Protein AF-A0A914PH68-F1 (afdb_monomer_lite)

Secondary structure (DSSP, 8-state):
----HHHHHHH-SS---THHHHHHHHHHB-HHHHHHHSS--BPTTT-HHHHHHHHHHHHHHHHHHHHHHHHHHHHHHHHHHHHHHHHHHH--

Organism: NCBI:txid227884

Foldseek 3Di:
DDDDPVCCVVCNPDNPPCVVVVVLVVQQFDPVVCVVVVHTDGDPPSDPVSNVVVVVVVVVVVVVVVVVVVVVVVVVVVVVVVVVVCCVPVVD

pLDDT: mean 83.1, std 10.68, range [43.25, 96.62]

Structure (mmCIF, N/CA/C/O backbone):
data_AF-A0A914PH68-F1
#
_entry.id   AF-A0A914PH68-F1
#
loop_
_atom_site.group_PDB
_atom_site.id
_atom_site.type_symbol
_atom_site.label_atom_id
_atom_site.label_alt_id
_atom_site.label_comp_id
_atom_site.label_asym_id
_atom_site.label_entity_id
_atom_site.label_seq_id
_atom_site.pdbx_PDB_ins_code
_atom_site.Cartn_x
_atom_site.Cartn_y
_atom_site.Cartn_z
_atom_site.occupancy
_atom_site.B_iso_or_equiv
_atom_site.auth_seq_id
_atom_site.auth_comp_id
_atom_site.auth_asym_id
_atom_site.auth_atom_id
_atom_site.pdbx_PDB_model_num
ATOM 1 N N . MET A 1 1 ? 13.994 -3.144 -48.898 1.00 43.25 1 MET A N 1
ATOM 2 C CA . MET A 1 1 ? 13.125 -3.086 -47.705 1.00 43.25 1 MET A CA 1
ATOM 3 C C . MET A 1 1 ? 12.722 -1.635 -47.535 1.00 43.25 1 MET A C 1
ATOM 5 O O . MET A 1 1 ? 13.572 -0.838 -47.162 1.00 43.25 1 MET A O 1
ATOM 9 N N . GLU A 1 2 ? 11.498 -1.269 -47.916 1.00 56.59 2 GLU A N 1
ATOM 10 C CA . GLU A 1 2 ? 10.962 0.068 -47.627 1.00 56.59 2 GLU A CA 1
ATOM 11 C C . GLU A 1 2 ? 10.914 0.253 -46.108 1.00 56.59 2 GLU A C 1
ATOM 13 O O . GLU A 1 2 ? 10.296 -0.541 -45.398 1.0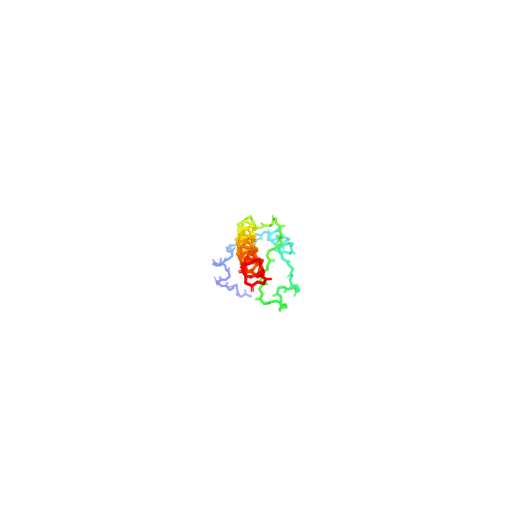0 56.59 2 GLU A O 1
ATOM 18 N N . LYS A 1 3 ? 11.619 1.267 -45.597 1.00 60.44 3 LYS A N 1
ATOM 19 C CA . LYS A 1 3 ? 11.491 1.670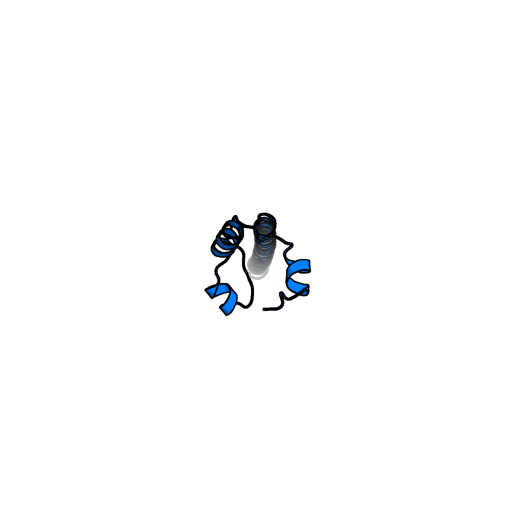 -44.197 1.00 60.44 3 LYS A CA 1
ATOM 20 C C . LYS A 1 3 ? 10.089 2.245 -44.003 1.00 60.44 3 LYS A C 1
ATOM 22 O O . LYS A 1 3 ? 9.649 3.104 -44.761 1.00 60.44 3 LYS A O 1
ATOM 27 N N . CYS A 1 4 ? 9.378 1.742 -43.000 1.00 64.19 4 CYS A N 1
ATOM 28 C CA . CYS A 1 4 ? 8.033 2.194 -42.678 1.00 64.19 4 CYS A CA 1
ATOM 29 C C . CYS A 1 4 ? 8.103 3.639 -42.154 1.00 64.19 4 CYS A C 1
ATOM 31 O O . CYS A 1 4 ? 8.616 3.875 -41.062 1.00 64.19 4 CYS A O 1
ATOM 33 N N . SER A 1 5 ? 7.587 4.596 -42.926 1.00 68.31 5 SER A N 1
ATOM 34 C CA . SER A 1 5 ? 7.642 6.043 -42.641 1.00 68.31 5 SER A CA 1
ATOM 35 C C . SER A 1 5 ? 7.004 6.451 -41.306 1.00 68.31 5 SER A C 1
ATOM 37 O O . SER A 1 5 ? 7.291 7.518 -40.766 1.00 68.31 5 SER A O 1
ATOM 39 N N . LEU A 1 6 ? 6.143 5.595 -40.751 1.00 70.06 6 LEU A N 1
ATOM 40 C CA . LEU A 1 6 ? 5.533 5.788 -39.438 1.00 70.06 6 LEU A CA 1
ATOM 41 C C . LEU A 1 6 ? 6.527 5.548 -38.296 1.00 70.06 6 LEU A C 1
ATOM 43 O O . LEU A 1 6 ? 6.491 6.264 -37.302 1.00 70.06 6 LEU A O 1
ATOM 47 N N . ILE A 1 7 ? 7.443 4.588 -38.452 1.00 69.88 7 ILE A N 1
ATOM 48 C CA . ILE A 1 7 ? 8.449 4.257 -37.433 1.00 69.88 7 ILE A CA 1
ATOM 49 C C . ILE A 1 7 ? 9.429 5.427 -37.267 1.00 69.88 7 ILE A C 1
ATOM 51 O O . ILE A 1 7 ? 9.749 5.814 -36.150 1.00 69.88 7 ILE A O 1
ATOM 55 N N . GLU A 1 8 ? 9.827 6.056 -38.370 1.00 66.69 8 GLU A N 1
ATOM 56 C CA . GLU A 1 8 ? 10.762 7.190 -38.385 1.00 66.69 8 GLU A CA 1
ATOM 57 C C . GLU A 1 8 ? 10.175 8.441 -37.704 1.00 66.69 8 GLU A C 1
ATOM 59 O O . GLU A 1 8 ? 10.868 9.154 -36.982 1.00 66.69 8 GLU A O 1
ATOM 64 N N . LYS A 1 9 ? 8.857 8.657 -37.829 1.00 67.88 9 LYS A N 1
ATOM 65 C CA . LYS A 1 9 ? 8.138 9.718 -37.101 1.00 67.88 9 LYS A CA 1
ATOM 66 C C . LYS A 1 9 ? 7.969 9.443 -35.606 1.00 67.88 9 LYS A C 1
ATOM 68 O O . LYS A 1 9 ? 7.851 10.395 -34.841 1.00 67.88 9 LYS A O 1
ATOM 73 N N . CYS A 1 10 ? 7.896 8.177 -35.200 1.00 63.06 10 CYS A N 1
ATOM 74 C CA . CYS A 1 10 ? 7.661 7.799 -33.806 1.00 63.06 10 CYS A CA 1
ATOM 75 C C . CYS A 1 10 ? 8.949 7.690 -32.981 1.00 63.06 10 CYS A C 1
ATOM 77 O O . CYS A 1 10 ? 8.898 7.923 -31.778 1.00 63.06 10 CYS A O 1
ATOM 79 N N . ILE A 1 11 ? 10.070 7.316 -33.603 1.00 67.00 11 ILE A N 1
ATOM 80 C CA . ILE A 1 11 ? 11.312 6.951 -32.898 1.00 67.00 11 ILE A CA 1
ATOM 81 C C . ILE A 1 11 ? 12.481 7.890 -33.269 1.00 67.00 11 ILE A C 1
ATOM 83 O O . ILE A 1 11 ? 13.517 7.866 -32.616 1.00 67.00 11 ILE A O 1
ATOM 87 N N . GLY A 1 12 ? 12.308 8.774 -34.260 1.00 66.88 12 GLY A N 1
ATOM 88 C CA . GLY A 1 12 ? 13.390 9.606 -34.794 1.00 66.88 12 GLY A CA 1
ATOM 89 C C .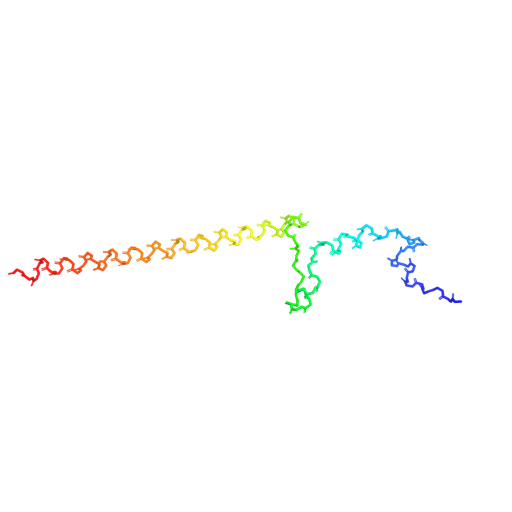 GLY A 1 12 ? 14.317 8.830 -35.739 1.00 66.88 12 GLY A C 1
ATOM 90 O O . GLY A 1 12 ? 14.103 7.648 -36.012 1.00 66.88 12 GLY A O 1
ATOM 91 N N . GLU A 1 13 ? 15.337 9.506 -36.274 1.00 63.94 13 GLU A N 1
ATOM 92 C CA . GLU A 1 13 ? 16.291 8.910 -37.228 1.00 63.94 13 GLU A CA 1
ATOM 93 C C . GLU A 1 13 ? 17.284 7.933 -36.566 1.00 63.94 13 GLU A C 1
ATOM 95 O O . GLU A 1 13 ? 17.775 7.015 -37.229 1.00 63.94 13 GLU A O 1
ATOM 100 N N . GLU A 1 14 ? 17.546 8.079 -35.260 1.00 65.81 14 GLU A N 1
ATOM 101 C CA . GLU A 1 14 ? 18.461 7.226 -34.493 1.00 65.81 14 GLU A CA 1
ATOM 102 C C . GLU A 1 14 ? 17.744 6.466 -33.376 1.00 65.81 14 GLU A C 1
ATOM 104 O O . GLU A 1 14 ? 17.020 7.033 -32.561 1.00 65.81 14 GLU A O 1
ATOM 109 N N . PHE A 1 15 ? 18.002 5.159 -33.312 1.00 68.69 15 PHE A N 1
ATOM 110 C CA . PHE A 1 15 ? 17.564 4.31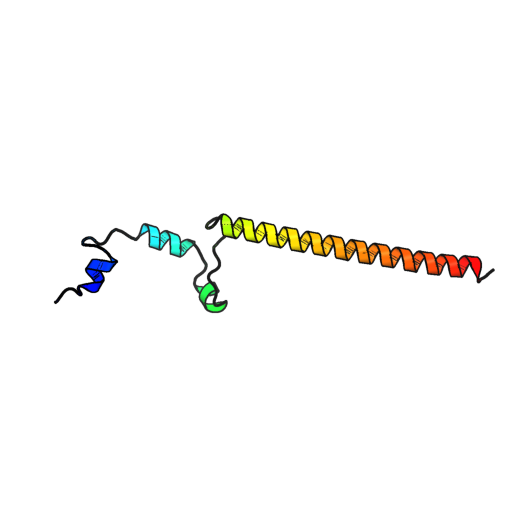4 -32.209 1.00 68.69 15 PHE A CA 1
ATOM 111 C C . PHE A 1 15 ? 18.439 4.621 -30.987 1.00 68.69 15 PHE A C 1
ATOM 113 O O . PHE A 1 15 ? 19.587 4.176 -30.913 1.00 68.69 15 PHE A O 1
ATOM 120 N N . THR A 1 16 ? 17.922 5.410 -30.047 1.00 73.69 16 THR A N 1
ATOM 121 C CA . THR A 1 16 ? 18.595 5.661 -28.769 1.00 73.69 16 THR A CA 1
ATOM 122 C C . THR A 1 16 ? 18.744 4.357 -27.979 1.00 73.69 16 THR A C 1
ATOM 124 O O . THR A 1 16 ? 17.920 3.445 -28.083 1.00 73.69 16 THR A O 1
ATOM 127 N N . ASP A 1 17 ? 19.826 4.224 -27.207 1.00 79.12 17 ASP A N 1
ATOM 128 C CA . ASP A 1 17 ? 20.037 3.030 -26.383 1.00 79.12 17 ASP A CA 1
ATOM 129 C C . ASP A 1 17 ? 19.039 3.004 -25.211 1.00 79.12 17 ASP A C 1
ATOM 131 O O . ASP A 1 17 ? 19.247 3.641 -24.184 1.00 79.12 17 ASP A O 1
ATOM 135 N N . ILE A 1 18 ? 17.954 2.244 -25.371 1.00 82.69 18 ILE A N 1
ATOM 136 C CA . ILE A 1 18 ? 16.880 2.071 -24.376 1.00 82.69 18 ILE A CA 1
ATOM 137 C C . ILE A 1 18 ? 17.174 0.978 -23.335 1.00 82.69 18 ILE A C 1
ATOM 139 O O . ILE A 1 18 ? 16.286 0.580 -22.578 1.00 82.69 18 ILE A O 1
ATOM 143 N N . ARG A 1 19 ? 18.391 0.416 -23.295 1.00 86.69 19 ARG A N 1
ATOM 144 C CA . ARG A 1 19 ? 18.733 -0.651 -22.334 1.00 86.69 19 ARG A CA 1
ATOM 145 C C . ARG A 1 19 ? 18.559 -0.209 -20.883 1.00 86.69 19 ARG A C 1
ATOM 147 O O . ARG A 1 19 ? 18.180 -1.029 -20.046 1.00 86.69 19 ARG A O 1
ATOM 154 N N . GLU A 1 20 ? 18.835 1.058 -20.581 1.00 83.75 20 GLU A N 1
ATOM 155 C CA . GLU A 1 20 ? 18.657 1.611 -19.237 1.00 83.75 20 GLU A CA 1
ATOM 156 C C . GLU A 1 20 ? 17.176 1.679 -18.855 1.00 83.75 20 GLU A C 1
ATOM 158 O O . GLU A 1 20 ? 16.798 1.171 -17.798 1.00 83.75 20 GLU A O 1
ATOM 163 N N . ASP A 1 21 ? 16.329 2.177 -19.758 1.00 83.69 21 ASP A N 1
ATOM 164 C CA . ASP A 1 21 ? 14.877 2.212 -19.567 1.00 83.69 21 ASP A CA 1
ATOM 165 C C . ASP A 1 21 ? 14.308 0.799 -19.393 1.00 83.69 21 ASP A C 1
ATOM 167 O O . ASP A 1 21 ? 13.533 0.535 -18.474 1.00 83.69 21 ASP A O 1
ATOM 171 N N . LEU A 1 22 ? 14.750 -0.156 -20.216 1.00 84.81 22 LEU A N 1
ATOM 172 C CA . LEU A 1 22 ? 14.347 -1.559 -20.097 1.00 84.81 22 LEU A CA 1
ATOM 173 C C . LEU A 1 22 ? 14.752 -2.155 -18.743 1.00 84.81 22 LEU A C 1
ATOM 175 O O . LEU A 1 22 ? 13.946 -2.841 -18.117 1.00 84.81 22 LEU A O 1
ATOM 179 N N . SER A 1 23 ? 15.968 -1.873 -18.269 1.00 85.06 23 SER A N 1
ATOM 180 C CA . SER A 1 23 ? 16.456 -2.298 -16.948 1.00 85.06 23 SER A CA 1
ATOM 181 C C . SER A 1 23 ? 15.661 -1.656 -15.807 1.00 85.06 23 SER A C 1
ATOM 183 O O . SER A 1 23 ? 15.397 -2.308 -14.792 1.00 85.06 23 SER A O 1
ATOM 185 N N . HIS A 1 24 ? 15.240 -0.400 -15.975 1.00 85.56 24 HIS A N 1
ATOM 186 C CA . HIS A 1 24 ? 14.362 0.287 -15.036 1.00 85.56 24 HIS A CA 1
ATOM 187 C C . HIS A 1 24 ? 12.994 -0.402 -14.961 1.00 85.56 24 HIS A C 1
ATOM 189 O O . HIS A 1 24 ? 12.587 -0.815 -13.875 1.00 85.56 24 HIS A O 1
ATOM 195 N N . PHE A 1 25 ? 12.324 -0.619 -16.097 1.00 83.19 25 PHE A N 1
ATOM 196 C CA . PHE A 1 25 ? 11.017 -1.284 -16.139 1.00 83.19 25 PHE A CA 1
ATOM 197 C C . PHE A 1 25 ? 11.063 -2.729 -15.639 1.00 83.19 25 PHE A C 1
ATOM 199 O O . PHE A 1 25 ? 10.118 -3.184 -14.998 1.00 83.19 25 PHE A O 1
ATOM 206 N N . ASP A 1 26 ? 12.168 -3.440 -15.867 1.00 84.69 26 ASP A N 1
ATOM 207 C CA . ASP A 1 26 ? 12.327 -4.812 -15.386 1.00 84.69 26 ASP A CA 1
ATOM 208 C C . ASP A 1 26 ? 12.393 -4.907 -13.856 1.00 84.69 26 ASP A C 1
ATOM 210 O O . ASP A 1 26 ? 11.946 -5.884 -13.258 1.00 84.69 26 ASP A O 1
ATOM 214 N N . LYS A 1 27 ? 12.906 -3.859 -13.205 1.00 84.50 27 LYS A N 1
ATOM 215 C CA . LYS A 1 27 ? 12.981 -3.759 -11.742 1.00 84.50 27 LYS A CA 1
ATOM 216 C C . LYS A 1 27 ? 11.801 -3.004 -11.136 1.00 84.50 27 LYS A C 1
ATOM 218 O O . LYS A 1 27 ? 11.591 -3.098 -9.926 1.00 84.50 27 LYS A O 1
ATOM 223 N N . ALA A 1 28 ? 11.048 -2.263 -11.945 1.00 85.50 28 ALA A N 1
ATOM 224 C CA . ALA A 1 28 ? 9.991 -1.375 -11.484 1.00 85.50 28 ALA A CA 1
ATOM 225 C C . ALA A 1 28 ? 8.784 -2.126 -10.908 1.00 85.50 28 ALA A C 1
ATOM 227 O O . ALA A 1 28 ? 8.174 -1.630 -9.967 1.00 85.50 28 ALA A O 1
ATOM 228 N N . PHE A 1 29 ? 8.446 -3.313 -11.418 1.00 85.44 29 PHE A N 1
ATOM 229 C CA . PHE A 1 29 ? 7.286 -4.095 -10.973 1.00 85.44 29 PHE A CA 1
ATOM 230 C C . PHE A 1 29 ? 7.512 -5.603 -11.145 1.00 85.44 29 PHE A C 1
ATOM 232 O O . PHE A 1 29 ? 8.462 -6.042 -11.788 1.00 85.44 29 PHE A O 1
ATOM 239 N N . ASP A 1 30 ? 6.659 -6.418 -10.528 1.00 87.00 30 ASP A N 1
ATOM 240 C CA . ASP A 1 30 ? 6.657 -7.866 -10.746 1.00 87.00 30 ASP A CA 1
ATOM 241 C C . ASP A 1 30 ? 5.765 -8.206 -11.945 1.00 87.00 30 ASP A C 1
ATOM 243 O O . ASP A 1 30 ? 4.548 -8.032 -11.895 1.00 87.00 30 ASP A O 1
ATOM 247 N N . ARG A 1 31 ? 6.377 -8.671 -13.039 1.00 86.75 31 ARG A N 1
ATOM 248 C CA . ARG A 1 31 ? 5.660 -8.984 -14.282 1.00 86.75 31 ARG A CA 1
ATOM 249 C C . ARG A 1 31 ? 4.718 -10.174 -14.132 1.00 86.75 31 ARG A C 1
ATOM 251 O O . ARG A 1 31 ? 3.640 -10.148 -14.713 1.00 86.75 31 ARG A O 1
ATOM 258 N N . ALA A 1 32 ? 5.114 -11.199 -13.376 1.00 87.00 32 ALA A N 1
ATOM 259 C CA . ALA A 1 32 ? 4.285 -12.385 -13.186 1.00 87.00 32 ALA A CA 1
ATOM 260 C C . ALA A 1 32 ? 3.027 -12.012 -12.399 1.00 87.00 32 ALA A C 1
ATOM 262 O O . ALA A 1 32 ? 1.912 -12.296 -12.831 1.00 87.00 32 ALA A O 1
ATOM 263 N N . LYS A 1 33 ? 3.220 -11.261 -11.312 1.00 85.81 33 LYS A N 1
ATOM 264 C CA . LYS A 1 33 ? 2.120 -10.774 -10.487 1.00 85.81 33 LYS A CA 1
ATOM 265 C C . LYS A 1 33 ? 1.227 -9.770 -11.220 1.00 85.81 33 LYS A C 1
ATOM 267 O O . LYS A 1 33 ? 0.019 -9.803 -11.049 1.00 85.81 33 LYS A O 1
ATOM 272 N N . ALA A 1 34 ? 1.788 -8.910 -12.071 1.00 88.81 34 ALA A N 1
ATOM 273 C CA . ALA A 1 34 ? 0.993 -7.954 -12.842 1.00 88.81 34 ALA A CA 1
ATOM 274 C C . ALA A 1 34 ? 0.065 -8.630 -13.865 1.00 88.81 34 ALA A C 1
ATOM 276 O O . ALA A 1 34 ? -1.035 -8.140 -14.114 1.00 88.81 34 ALA A O 1
ATOM 277 N N . VAL A 1 35 ? 0.497 -9.753 -14.450 1.00 89.06 35 VAL A N 1
ATOM 278 C CA . VAL A 1 35 ? -0.340 -10.561 -15.351 1.00 89.06 35 VAL A CA 1
ATOM 279 C C . VAL A 1 35 ? -1.445 -11.276 -14.575 1.00 89.06 35 VAL A C 1
ATOM 281 O O . VAL A 1 35 ? -2.572 -11.339 -15.055 1.00 89.06 35 VAL A O 1
ATOM 284 N N . GLU A 1 36 ? -1.133 -11.787 -13.384 1.00 91.69 36 GLU A N 1
ATOM 285 C CA . GLU A 1 36 ? -2.099 -12.460 -12.511 1.00 91.69 36 GLU A CA 1
ATOM 286 C C . GLU A 1 36 ? -3.156 -11.493 -11.951 1.00 91.69 36 GLU A C 1
ATOM 288 O O . GLU A 1 36 ? -4.353 -11.732 -12.102 1.00 91.69 36 GLU A O 1
ATOM 293 N N . ASP A 1 37 ? -2.724 -10.373 -11.365 1.00 86.75 37 ASP A N 1
ATOM 294 C CA . ASP A 1 37 ? -3.596 -9.380 -10.725 1.00 86.75 37 ASP A CA 1
ATOM 295 C C . ASP A 1 37 ? -4.311 -8.474 -11.750 1.00 86.75 37 ASP A C 1
ATOM 297 O O . ASP A 1 37 ? -5.221 -7.722 -11.397 1.00 86.75 37 ASP A O 1
ATOM 301 N N . GLY A 1 38 ? -3.877 -8.488 -13.017 1.00 90.25 38 GLY A N 1
ATOM 302 C CA . GLY A 1 38 ? -4.379 -7.606 -14.076 1.00 90.25 38 GLY A CA 1
ATOM 303 C C . GLY A 1 38 ? -4.017 -6.126 -13.894 1.00 90.25 38 GLY A C 1
ATOM 304 O O . GLY A 1 38 ? -4.557 -5.269 -14.593 1.00 90.25 38 GLY A O 1
ATOM 305 N N . GLN A 1 39 ? -3.112 -5.808 -12.965 1.00 87.38 39 GLN A N 1
ATOM 306 C CA . GLN A 1 39 ? -2.676 -4.447 -12.652 1.00 87.38 39 GLN A CA 1
ATOM 307 C C . GLN A 1 39 ? -1.165 -4.385 -12.410 1.00 87.38 39 GLN A C 1
ATOM 309 O O . GLN A 1 39 ? -0.580 -5.246 -11.756 1.00 87.38 39 GLN A O 1
ATOM 314 N N . ILE A 1 40 ? -0.521 -3.328 -12.906 1.00 87.31 40 ILE A N 1
ATOM 315 C CA . ILE A 1 40 ? 0.905 -3.089 -12.671 1.00 87.31 40 ILE A CA 1
ATOM 316 C C . ILE A 1 40 ? 1.063 -2.364 -11.336 1.00 87.31 40 ILE A C 1
ATOM 318 O O . ILE A 1 40 ? 0.661 -1.211 -11.196 1.00 87.31 40 ILE A O 1
ATOM 322 N N . VAL A 1 41 ? 1.675 -3.040 -10.364 1.00 84.94 41 VAL A N 1
ATOM 323 C CA . VAL A 1 41 ? 1.986 -2.466 -9.050 1.00 84.94 41 VAL A CA 1
ATOM 324 C C . VAL A 1 41 ? 3.482 -2.148 -8.975 1.00 84.94 41 VAL A C 1
ATOM 326 O O . VAL A 1 41 ? 4.294 -3.081 -9.016 1.00 84.94 41 VAL A O 1
ATOM 329 N N . PRO A 1 42 ? 3.871 -0.864 -8.849 1.00 86.25 42 PRO A N 1
ATOM 330 C CA . PRO A 1 42 ? 5.263 -0.488 -8.652 1.00 86.25 42 PRO A CA 1
ATOM 331 C C . PRO A 1 42 ? 5.838 -1.113 -7.380 1.00 86.25 42 PRO A C 1
ATOM 333 O O . PRO A 1 42 ? 5.176 -1.200 -6.341 1.00 86.25 42 PRO A O 1
ATOM 336 N N . ARG A 1 43 ? 7.109 -1.512 -7.428 1.00 85.19 43 ARG A N 1
ATOM 337 C CA . ARG A 1 43 ? 7.859 -1.865 -6.226 1.00 85.19 43 ARG A CA 1
ATOM 338 C C . ARG A 1 43 ? 8.064 -0.618 -5.377 1.00 85.19 43 ARG A C 1
ATOM 340 O O . ARG A 1 43 ? 8.285 0.484 -5.880 1.00 85.19 43 ARG A O 1
ATOM 347 N N . ARG A 1 44 ? 8.059 -0.825 -4.063 1.00 81.69 44 ARG A N 1
ATOM 348 C CA . ARG A 1 44 ? 8.315 0.230 -3.086 1.00 81.69 44 ARG A CA 1
ATOM 349 C C . ARG A 1 44 ? 9.639 0.937 -3.387 1.00 81.69 44 ARG A C 1
ATOM 351 O O . ARG A 1 44 ? 10.663 0.278 -3.560 1.00 81.69 44 ARG A O 1
ATOM 358 N N . GLY A 1 45 ? 9.621 2.264 -3.400 1.00 81.50 45 GLY A N 1
ATOM 359 C CA . GLY A 1 45 ? 10.782 3.116 -3.649 1.00 81.50 45 GLY A CA 1
ATOM 360 C C . GLY A 1 45 ? 11.041 3.460 -5.118 1.00 81.50 45 GLY A C 1
ATOM 361 O O . GLY A 1 45 ? 11.920 4.283 -5.369 1.00 81.50 45 GLY A O 1
ATOM 362 N N . ILE A 1 46 ? 10.301 2.877 -6.069 1.00 84.19 46 ILE A N 1
ATOM 363 C CA . ILE A 1 46 ? 10.396 3.218 -7.500 1.00 84.19 46 ILE A CA 1
ATOM 364 C C . ILE A 1 46 ? 9.576 4.471 -7.807 1.00 84.19 46 ILE A C 1
ATOM 366 O O . ILE A 1 46 ? 10.069 5.396 -8.447 1.00 84.19 46 ILE A O 1
ATOM 370 N N . ASP A 1 47 ? 8.350 4.522 -7.291 1.00 86.3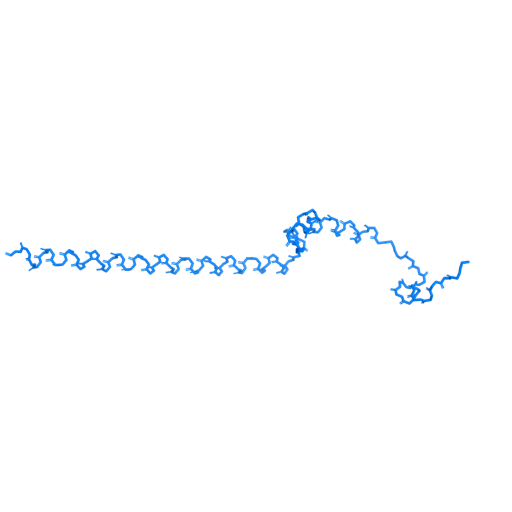8 47 ASP A N 1
ATOM 371 C CA . ASP A 1 47 ? 7.433 5.641 -7.470 1.00 86.38 47 ASP A CA 1
ATOM 372 C C . ASP A 1 47 ? 7.094 6.258 -6.104 1.00 86.38 47 ASP A C 1
ATOM 374 O O . ASP A 1 47 ? 6.438 5.652 -5.250 1.00 86.38 47 ASP A O 1
ATOM 378 N N . LYS A 1 48 ? 7.579 7.485 -5.888 1.00 89.12 48 LYS A N 1
ATOM 379 C CA . LYS A 1 48 ? 7.390 8.222 -4.630 1.00 89.12 48 LYS A CA 1
ATOM 380 C C . LYS A 1 48 ? 5.938 8.635 -4.412 1.00 89.12 48 LYS A C 1
ATOM 382 O O . LYS A 1 48 ? 5.503 8.704 -3.258 1.00 89.12 48 LYS A O 1
ATOM 387 N N . ASP A 1 49 ? 5.203 8.921 -5.479 1.00 87.31 49 ASP A N 1
ATOM 388 C CA . ASP A 1 49 ? 3.813 9.357 -5.400 1.00 87.31 49 ASP A CA 1
ATOM 389 C C . ASP A 1 49 ? 2.912 8.163 -5.087 1.00 87.31 49 ASP A C 1
ATOM 391 O O . ASP A 1 49 ? 2.037 8.258 -4.217 1.00 87.31 49 ASP A O 1
ATOM 395 N N . TYR A 1 50 ? 3.202 7.008 -5.689 1.00 87.69 50 TYR A N 1
ATOM 396 C CA . TYR A 1 50 ? 2.573 5.735 -5.349 1.00 87.69 50 TYR A CA 1
ATOM 397 C C . TYR A 1 50 ? 2.814 5.363 -3.878 1.00 87.69 50 TYR A C 1
ATOM 399 O O . TYR A 1 50 ? 1.864 5.165 -3.117 1.00 87.69 50 TYR A O 1
ATOM 407 N N . ASP A 1 51 ? 4.072 5.377 -3.427 1.00 90.00 51 ASP A N 1
ATOM 408 C CA . ASP A 1 51 ? 4.432 5.089 -2.032 1.00 90.00 51 ASP A CA 1
ATOM 409 C C . ASP A 1 51 ? 3.761 6.047 -1.038 1.00 90.00 51 ASP A C 1
ATOM 411 O O . ASP A 1 51 ? 3.340 5.655 0.056 1.00 90.00 51 ASP A O 1
ATOM 415 N N . THR A 1 52 ? 3.674 7.328 -1.394 1.00 92.25 52 THR A N 1
ATOM 416 C CA . THR A 1 52 ? 3.016 8.344 -0.567 1.00 92.25 52 THR A CA 1
ATOM 417 C C . THR A 1 52 ? 1.515 8.098 -0.495 1.00 92.25 52 THR A C 1
ATOM 419 O O . THR A 1 52 ? 0.920 8.236 0.576 1.00 92.25 52 THR A O 1
ATOM 422 N N . SER A 1 53 ? 0.902 7.692 -1.603 1.00 92.44 53 SER A N 1
ATOM 423 C CA . SER A 1 53 ? -0.518 7.354 -1.662 1.00 92.44 53 SER A CA 1
ATOM 424 C C . SER A 1 53 ? -0.833 6.134 -0.797 1.00 92.44 53 SER A C 1
ATOM 426 O O . SER A 1 53 ? -1.750 6.199 0.021 1.00 92.44 53 SER A O 1
ATOM 428 N N . LEU A 1 54 ? -0.008 5.083 -0.855 1.00 91.50 54 LEU A N 1
ATOM 429 C CA . LEU A 1 54 ? -0.142 3.916 0.024 1.00 91.50 54 LEU A CA 1
ATOM 430 C C . LEU A 1 54 ? -0.077 4.293 1.511 1.00 91.50 54 LEU A C 1
ATOM 432 O O . LEU A 1 54 ? -0.886 3.823 2.310 1.00 91.50 54 LEU A O 1
ATOM 436 N N . LYS A 1 55 ? 0.845 5.187 1.895 1.00 93.50 55 LYS A N 1
ATOM 437 C CA . LYS A 1 55 ? 0.932 5.682 3.281 1.00 93.50 55 LYS A CA 1
ATOM 438 C C . LYS A 1 55 ? -0.325 6.438 3.708 1.00 93.50 55 LYS A C 1
ATOM 440 O O . LYS A 1 55 ? -0.767 6.275 4.842 1.00 93.50 55 LYS A O 1
ATOM 445 N N . LYS A 1 56 ? -0.889 7.267 2.825 1.00 94.38 56 LYS A N 1
ATOM 446 C CA . LYS A 1 56 ? -2.121 8.022 3.104 1.00 94.38 56 LYS A CA 1
ATOM 447 C C . LYS A 1 56 ? -3.314 7.090 3.301 1.00 94.38 56 LYS A C 1
ATOM 449 O O . LYS A 1 56 ? -4.060 7.279 4.256 1.00 94.38 56 LYS A O 1
ATOM 454 N N . VAL A 1 57 ? -3.457 6.077 2.445 1.00 94.44 57 VAL A N 1
ATOM 455 C CA . VAL A 1 57 ? -4.513 5.061 2.570 1.00 94.44 57 VAL A CA 1
ATOM 456 C C . VAL A 1 57 ? -4.380 4.321 3.900 1.00 94.44 57 VAL A C 1
ATOM 458 O O . VAL A 1 57 ? -5.323 4.321 4.685 1.00 94.44 57 VAL A O 1
ATOM 461 N N . ALA A 1 58 ? -3.187 3.814 4.222 1.00 94.44 58 ALA A N 1
ATOM 462 C CA . ALA A 1 58 ? -2.947 3.110 5.482 1.00 94.44 58 ALA A CA 1
ATOM 463 C C . ALA A 1 58 ? -3.215 3.989 6.720 1.00 94.44 58 ALA A C 1
ATOM 465 O O . ALA A 1 58 ? -3.752 3.521 7.723 1.00 94.44 58 ALA A O 1
ATOM 466 N N . ALA A 1 59 ? -2.862 5.278 6.665 1.00 96.06 59 ALA A N 1
ATOM 467 C CA . ALA A 1 59 ? -3.161 6.221 7.740 1.00 96.06 59 ALA A CA 1
ATOM 468 C C . ALA A 1 59 ? -4.672 6.452 7.905 1.00 96.06 59 ALA A C 1
ATOM 470 O O . ALA A 1 59 ? -5.159 6.518 9.033 1.00 96.06 59 ALA A O 1
ATOM 471 N N . CYS A 1 60 ? -5.413 6.542 6.798 1.00 95.69 60 CYS A N 1
ATOM 472 C CA . CYS A 1 60 ? -6.865 6.683 6.810 1.00 95.69 60 CYS A CA 1
ATOM 473 C C . CYS A 1 60 ? -7.546 5.437 7.393 1.00 95.69 60 CYS A C 1
ATOM 475 O O . CYS A 1 60 ? -8.343 5.558 8.320 1.00 95.69 60 CYS A O 1
ATOM 477 N N . GLU A 1 61 ? -7.165 4.243 6.934 1.00 96.38 61 GLU A N 1
ATOM 478 C CA . GLU A 1 61 ? -7.677 2.977 7.469 1.00 96.38 61 GLU A CA 1
ATOM 479 C C . GLU A 1 61 ? -7.401 2.842 8.967 1.00 96.38 61 GLU A C 1
ATOM 481 O O . GLU A 1 61 ? -8.281 2.454 9.737 1.00 96.38 61 GLU A O 1
ATOM 486 N N . LYS A 1 62 ? -6.194 3.215 9.404 1.00 96.62 62 LYS A N 1
ATOM 487 C CA . LYS A 1 62 ? -5.837 3.224 10.822 1.00 96.62 62 LYS A CA 1
ATOM 488 C C . LYS A 1 62 ? -6.738 4.166 11.622 1.00 96.62 62 LYS A C 1
ATOM 490 O O . LYS A 1 62 ? -7.275 3.743 12.640 1.00 96.62 62 LYS A O 1
ATOM 495 N N . ALA A 1 63 ? -6.942 5.397 11.157 1.00 95.81 63 ALA A N 1
ATOM 496 C CA . ALA A 1 63 ? -7.812 6.359 11.831 1.00 95.81 63 ALA A CA 1
ATOM 497 C C . ALA A 1 63 ? -9.269 5.862 11.914 1.00 95.81 63 ALA A C 1
ATOM 499 O O . ALA A 1 63 ? -9.907 5.982 12.960 1.00 95.81 63 ALA A O 1
ATOM 500 N N . CYS A 1 64 ? -9.784 5.246 10.845 1.00 94.44 64 CYS A N 1
ATOM 501 C CA . CYS A 1 64 ? -11.110 4.627 10.849 1.00 94.44 64 CYS A CA 1
ATOM 502 C C . CYS A 1 64 ? -11.206 3.483 11.866 1.00 94.44 64 CYS A C 1
ATOM 504 O O . CYS A 1 64 ? -12.169 3.420 12.628 1.00 94.44 64 CYS A O 1
ATOM 506 N N . ASN A 1 65 ? -10.205 2.605 11.916 1.00 95.00 65 ASN A N 1
ATOM 507 C CA . ASN A 1 65 ? -10.176 1.498 12.869 1.00 95.00 65 ASN A CA 1
ATOM 508 C C . ASN A 1 65 ? -10.078 1.989 14.319 1.00 95.00 65 ASN A C 1
ATOM 510 O O . ASN A 1 65 ? -10.794 1.490 15.182 1.00 95.00 65 ASN A O 1
ATOM 514 N N . GLU A 1 66 ? -9.252 2.999 14.592 1.00 96.44 66 GLU A N 1
ATOM 515 C CA 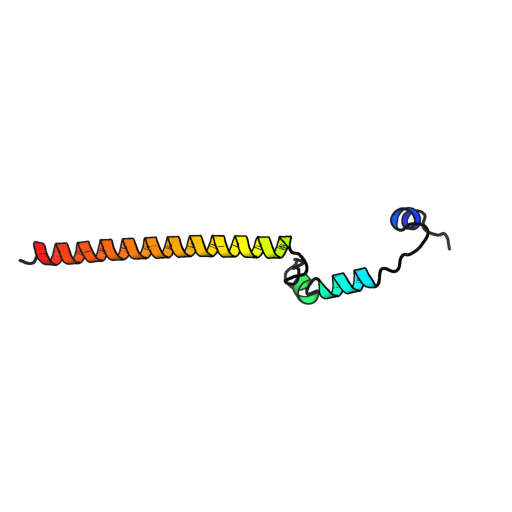. GLU A 1 66 ? -9.160 3.621 15.917 1.00 96.44 66 GLU A CA 1
ATOM 516 C C . GLU A 1 66 ? -10.499 4.225 16.353 1.00 96.44 66 GLU A C 1
ATOM 518 O O . GLU A 1 66 ? -10.928 4.027 17.491 1.00 96.44 66 GLU A O 1
ATOM 523 N N . TYR A 1 67 ? -11.199 4.906 15.442 1.00 94.38 67 TYR A N 1
ATOM 524 C CA . TYR A 1 67 ? -12.532 5.432 15.720 1.00 94.38 67 TYR A CA 1
ATOM 525 C C . TYR A 1 67 ? -13.540 4.316 16.025 1.00 94.38 67 TYR A C 1
ATOM 527 O O . TYR A 1 67 ? -14.259 4.392 17.023 1.00 94.38 67 TYR A O 1
ATOM 535 N N . LEU A 1 68 ? -13.561 3.250 15.219 1.00 93.56 68 LEU A N 1
ATOM 536 C CA . LEU A 1 68 ? -14.433 2.095 15.452 1.00 93.56 68 LEU A CA 1
ATOM 537 C C . LEU A 1 68 ? -14.181 1.452 16.822 1.00 93.56 68 LEU A C 1
ATOM 539 O O . LEU A 1 68 ? -15.131 1.119 17.530 1.00 93.56 68 LEU A O 1
ATOM 543 N N . GLU A 1 69 ? -12.920 1.298 17.222 1.00 94.31 69 GLU A N 1
ATOM 544 C CA . GLU A 1 69 ? -12.570 0.735 18.529 1.00 94.31 69 GLU A CA 1
ATOM 545 C C . GLU A 1 69 ? -12.962 1.651 19.695 1.00 94.31 69 GLU A C 1
ATOM 547 O O . GLU A 1 69 ? -13.419 1.165 20.735 1.00 94.31 69 GLU A O 1
ATOM 552 N N . ASN A 1 70 ? -12.864 2.971 19.524 1.00 93.56 70 ASN A N 1
ATOM 553 C CA . ASN A 1 70 ? -13.337 3.926 20.526 1.00 93.56 70 ASN A CA 1
ATOM 554 C C . ASN A 1 70 ? -14.854 3.828 20.720 1.00 93.56 70 ASN A C 1
ATOM 556 O O . ASN A 1 70 ? -15.313 3.682 21.853 1.00 93.56 70 ASN A O 1
ATOM 560 N N . VAL A 1 71 ? -15.625 3.794 19.629 1.00 91.94 71 VAL A N 1
ATOM 561 C CA . VAL A 1 71 ? -17.089 3.651 19.692 1.00 91.94 71 VAL A CA 1
ATOM 562 C C . VAL A 1 71 ? -17.488 2.336 20.367 1.00 91.94 71 VAL A C 1
ATOM 564 O O . VAL A 1 71 ? -18.356 2.321 21.242 1.00 91.94 71 VAL A O 1
ATOM 567 N N . LYS A 1 72 ? -16.826 1.221 20.031 1.00 91.19 72 LYS A N 1
ATOM 568 C CA . LYS A 1 72 ? -17.069 -0.070 20.700 1.00 91.19 72 LYS A CA 1
ATOM 569 C C . LYS A 1 72 ? -16.802 0.006 22.201 1.00 91.19 72 LYS A C 1
ATOM 571 O O . LYS A 1 72 ? -17.553 -0.569 22.993 1.00 91.19 72 LYS A O 1
ATOM 576 N N . ARG A 1 73 ? -15.733 0.698 22.605 1.00 91.56 73 ARG A N 1
ATOM 577 C CA . ARG A 1 73 ? -15.372 0.865 24.016 1.00 91.56 73 ARG A CA 1
ATOM 578 C C . ARG A 1 73 ? -16.415 1.691 24.763 1.00 91.56 73 ARG A C 1
ATOM 580 O O . ARG A 1 73 ? -16.845 1.267 25.832 1.00 91.56 73 ARG A O 1
ATOM 587 N N . GLU A 1 74 ? -16.843 2.817 24.204 1.00 89.00 74 GLU A N 1
ATOM 588 C CA . GLU A 1 74 ? -17.869 3.680 24.801 1.00 89.00 74 GLU A CA 1
ATOM 589 C C . GLU A 1 74 ? -19.201 2.947 24.967 1.00 89.00 74 GLU A C 1
ATOM 591 O O . GLU A 1 74 ? -19.785 2.960 26.053 1.00 89.00 74 GLU A O 1
ATOM 596 N N . LEU A 1 75 ? -19.639 2.218 23.935 1.00 86.19 75 LEU A N 1
ATOM 597 C CA . LEU A 1 75 ? -20.868 1.429 23.996 1.00 86.19 75 LEU A CA 1
ATOM 598 C C . LEU A 1 75 ? -20.784 0.342 25.079 1.00 86.19 75 LEU A C 1
ATOM 600 O O . LEU A 1 75 ? -21.717 0.167 25.862 1.00 86.19 75 LEU A O 1
ATOM 604 N N . LYS A 1 76 ? -19.643 -0.352 25.182 1.00 86.44 76 LYS A N 1
ATOM 605 C CA . LYS A 1 76 ? -19.416 -1.364 26.224 1.00 86.44 76 LYS A CA 1
ATOM 606 C C . LYS A 1 76 ? -19.462 -0.758 27.629 1.00 86.44 76 LYS A C 1
ATOM 608 O O . LYS A 1 76 ? -20.048 -1.363 28.530 1.00 86.44 76 LYS A O 1
ATOM 613 N N . ILE A 1 77 ? -18.861 0.417 27.825 1.00 75.94 77 ILE A N 1
ATOM 614 C CA . ILE A 1 77 ? -18.879 1.134 29.110 1.00 75.94 77 ILE A CA 1
ATOM 615 C C . ILE A 1 77 ? -20.313 1.539 29.470 1.00 75.94 77 ILE A C 1
ATOM 617 O O . ILE A 1 77 ? -20.744 1.282 30.592 1.00 75.94 77 ILE A O 1
ATOM 621 N N . SER A 1 78 ? -21.068 2.092 28.517 1.00 82.19 78 SER A N 1
ATOM 622 C CA . SER A 1 78 ? -22.460 2.511 28.722 1.00 82.19 78 SER A CA 1
ATOM 623 C C . SER A 1 78 ? -23.364 1.345 29.141 1.00 82.19 78 SER A C 1
ATOM 625 O O . SER A 1 78 ? -24.078 1.443 30.140 1.00 82.19 78 SER A O 1
ATOM 627 N N . VAL A 1 79 ? -23.266 0.202 28.452 1.00 76.19 79 VAL A N 1
ATOM 628 C CA . VAL A 1 79 ? -24.043 -1.003 28.790 1.00 76.19 79 VAL A CA 1
ATOM 629 C C . VAL A 1 79 ? -23.652 -1.545 30.165 1.00 76.19 79 VAL A C 1
ATOM 631 O O . VAL A 1 79 ? -24.522 -1.864 30.971 1.00 76.19 79 VAL A O 1
ATOM 634 N N . SER A 1 80 ? -22.353 -1.604 30.469 1.00 82.56 80 SER A N 1
ATOM 635 C CA . SER A 1 80 ? -21.870 -2.096 31.767 1.00 82.56 80 SER A CA 1
ATOM 636 C C . SER A 1 80 ? -22.367 -1.220 32.922 1.00 82.56 80 SER A C 1
ATOM 638 O O . SER A 1 80 ? -22.802 -1.740 33.946 1.00 82.56 80 SER A O 1
ATOM 640 N N . PHE A 1 81 ? -22.355 0.105 32.745 1.00 83.00 81 PHE A N 1
ATOM 641 C CA . PHE A 1 81 ? -22.825 1.050 33.757 1.00 83.00 81 PHE A CA 1
ATOM 642 C C . PHE A 1 81 ? -24.329 0.913 34.022 1.00 83.00 81 PHE A C 1
ATOM 644 O O . PHE A 1 81 ? -24.744 0.881 35.178 1.00 83.00 81 PHE A O 1
ATOM 651 N N . LEU A 1 82 ? -25.142 0.760 32.971 1.00 82.75 82 LEU A N 1
ATOM 652 C CA . LEU A 1 82 ? -26.585 0.527 33.096 1.00 82.75 82 LEU A CA 1
ATOM 653 C C . LEU A 1 82 ? -26.906 -0.774 33.838 1.00 82.75 82 LEU A C 1
ATOM 655 O O . LEU A 1 82 ? -27.765 -0.774 34.715 1.00 82.75 82 LEU A O 1
ATOM 659 N N . VAL A 1 83 ? -26.204 -1.867 33.526 1.00 83.25 83 VAL A N 1
ATOM 660 C CA . VAL A 1 83 ? -26.404 -3.160 34.203 1.00 83.25 83 VAL A CA 1
ATOM 661 C C . VAL A 1 83 ? -26.077 -3.053 35.693 1.00 83.25 83 VAL A C 1
ATOM 663 O O . VAL A 1 83 ? -26.856 -3.515 36.525 1.00 83.25 83 VAL A O 1
ATOM 666 N N . VAL A 1 84 ? -24.964 -2.402 36.043 1.00 83.81 84 VAL A N 1
ATOM 667 C CA . VAL A 1 84 ? -24.574 -2.186 37.446 1.00 83.81 84 VAL A CA 1
ATOM 668 C C . VAL A 1 84 ? -25.575 -1.280 38.163 1.00 83.81 84 VAL A C 1
ATOM 670 O O . VAL A 1 84 ? -25.982 -1.591 39.279 1.00 83.81 84 VAL A O 1
ATOM 673 N N . TYR A 1 85 ? -26.014 -0.195 37.523 1.00 84.19 85 TYR A N 1
ATOM 674 C CA . TYR A 1 85 ? -27.017 0.711 38.080 1.00 84.19 85 TYR A CA 1
ATOM 675 C C . TYR A 1 85 ? -28.336 -0.023 38.363 1.00 84.19 85 TYR A C 1
ATOM 677 O O . TYR A 1 85 ? -28.840 0.022 39.481 1.00 84.19 85 TYR A O 1
ATOM 685 N N . ILE A 1 86 ? -28.870 -0.774 37.398 1.00 84.25 86 ILE A N 1
ATOM 686 C CA . ILE A 1 86 ? -30.108 -1.542 37.597 1.00 84.25 86 ILE A CA 1
ATOM 687 C C . ILE A 1 86 ? -29.941 -2.563 38.730 1.00 84.25 86 ILE A C 1
ATOM 689 O O . ILE A 1 86 ? -30.828 -2.692 39.569 1.00 84.25 86 ILE A O 1
ATOM 693 N N . PHE A 1 87 ? -28.800 -3.254 38.800 1.00 84.94 87 PHE A N 1
ATOM 694 C CA . PHE A 1 87 ? -28.545 -4.227 39.861 1.00 84.94 87 PHE A CA 1
ATOM 695 C C . PHE A 1 87 ? -28.503 -3.580 41.254 1.00 84.94 87 PHE A C 1
ATOM 697 O O . PHE A 1 87 ? -29.100 -4.106 42.184 1.00 84.94 87 PHE A O 1
ATOM 704 N N . ILE A 1 88 ? -27.858 -2.422 41.406 1.00 85.38 88 ILE A N 1
ATOM 705 C CA . ILE A 1 88 ? -27.771 -1.733 42.703 1.00 85.38 88 ILE A CA 1
ATOM 706 C C . ILE A 1 88 ? -29.127 -1.155 43.131 1.00 85.38 88 ILE A C 1
ATOM 708 O O . ILE A 1 88 ? -29.483 -1.249 44.301 1.00 85.38 88 ILE A O 1
ATOM 712 N N . PHE A 1 89 ? -29.877 -0.546 42.209 1.00 83.00 89 PHE A N 1
ATOM 713 C CA . PHE A 1 89 ? -31.077 0.224 42.555 1.00 83.00 89 PHE A CA 1
ATOM 714 C C . PHE A 1 89 ? -32.388 -0.576 42.525 1.00 83.00 89 PHE A C 1
ATOM 716 O O . PHE A 1 89 ? -33.356 -0.132 43.134 1.00 83.00 89 PHE A O 1
ATOM 723 N N . TYR A 1 90 ? -32.444 -1.726 41.841 1.00 75.00 90 TYR A N 1
ATOM 724 C CA . TYR A 1 90 ? -33.665 -2.542 41.725 1.00 75.00 90 TYR A CA 1
ATOM 725 C C . TYR A 1 90 ? -33.570 -3.937 42.375 1.00 75.00 90 TYR A C 1
ATOM 727 O O . TYR A 1 90 ? -34.550 -4.675 42.330 1.00 75.00 90 TYR A O 1
ATOM 735 N N . ASN A 1 91 ? -32.424 -4.329 42.953 1.00 65.56 91 ASN A N 1
ATOM 736 C CA . ASN A 1 91 ? -32.288 -5.564 43.757 1.00 65.56 91 ASN A CA 1
ATOM 737 C C . ASN A 1 91 ? -32.035 -5.304 45.262 1.00 65.56 91 ASN A C 1
ATOM 739 O O . ASN A 1 91 ? -31.582 -6.204 45.968 1.00 65.56 91 ASN A O 1
ATOM 743 N N . ILE A 1 92 ? -32.348 -4.102 45.760 1.00 58.44 92 ILE A N 1
ATOM 744 C CA . ILE A 1 92 ? -32.523 -3.800 47.196 1.00 58.44 92 ILE A CA 1
ATOM 745 C C . ILE A 1 92 ? -34.016 -3.617 47.450 1.00 58.44 92 ILE A C 1
ATOM 747 O O . ILE A 1 92 ? -34.501 -4.148 48.473 1.00 58.44 92 ILE A O 1
#

Sequence (92 aa):
MEKCSLIEKCIGEEFTDIREDLSHFDKAFDRAKAVEDGQIVPRRGIDKDYDTSLKKVAACEKACNEYLENVKRELKISVSFLVVYIFIFYNI

Radius of gyration: 29.69 Å; chains: 1; bounding box: 54×22×95 Å

InterPro domains:
  IPR036187 DNA mismatch repair protein MutS, core domain superfamily [SSF48334] (13-86)